Protein AF-A0A958SCN8-F1 (afdb_monomer_lite)

Sequence (165 aa):
IFMSTILVLIVPLRMHEAVFKKKPQSFLDFSKQYFWPLFLEQLRVLGSILLRTLLFIIPGIHRMFRLSMVPYVVYFSSAYKADKVDALEYSNNVVKGYTFFVFVVSIMEYLTIYGLENLLEKQGQLSHIEITLFTQSTGVLVSTYSYCLLLMLYLLRIKGVDRTE

pLDDT: mean 87.63, std 11.96, range [30.69, 96.88]

Radius of gyration: 17.64 Å; chains: 1; bounding box: 37×37×53 Å

Secondary structure (DSSP, 8-state):
-HHHHHHHHHHHHHHHHHHHTPPPPPHHHHHHHHHHHHHHHHHHHHHHHHHHHHH-HHHHHHHHHHHTTHHHHHHH-HHHHTT-S-HHHHHHHHTTTTHHHHHHHHHHHHHHHHHHHHHHHHH--S-HHHHHHHHHHHHHHHHHHHHHHHHHHHHHHHHHHTT--

Structure (mmCIF, N/CA/C/O backbone):
data_AF-A0A958SCN8-F1
#
_entry.id   AF-A0A958SCN8-F1
#
loop_
_atom_site.group_PDB
_atom_site.id
_atom_site.type_symbol
_atom_site.label_atom_id
_atom_site.label_alt_id
_atom_site.label_comp_id
_atom_site.label_asym_id
_atom_site.label_entity_id
_atom_site.label_seq_id
_atom_site.pdbx_PDB_ins_code
_atom_site.Cartn_x
_atom_site.Cartn_y
_atom_site.Cartn_z
_atom_site.occupancy
_atom_site.B_iso_or_equiv
_atom_site.auth_seq_id
_atom_site.auth_comp_id
_atom_site.auth_asym_id
_atom_site.auth_atom_id
_atom_site.pdbx_PDB_model_num
ATOM 1 N N . ILE A 1 1 ? 8.703 7.564 -6.434 1.00 38.59 1 ILE A N 1
ATOM 2 C CA . ILE A 1 1 ? 8.766 7.444 -4.951 1.00 38.59 1 ILE A CA 1
ATOM 3 C C . ILE A 1 1 ? 7.960 8.544 -4.245 1.00 38.59 1 ILE A C 1
ATOM 5 O O . ILE A 1 1 ? 7.063 8.211 -3.492 1.00 38.59 1 ILE A O 1
ATOM 9 N N . PHE A 1 2 ? 8.189 9.842 -4.491 1.00 30.69 2 PHE A N 1
ATOM 10 C CA . PHE A 1 2 ? 7.410 10.902 -3.813 1.00 30.69 2 PHE A CA 1
ATOM 11 C C . PHE A 1 2 ? 5.903 10.881 -4.166 1.00 30.69 2 PHE A C 1
ATOM 13 O O . PHE A 1 2 ? 5.053 10.942 -3.282 1.00 30.69 2 PHE A O 1
ATOM 20 N N . MET A 1 3 ? 5.568 10.676 -5.448 1.00 48.00 3 MET A N 1
ATOM 21 C CA . MET A 1 3 ? 4.178 10.549 -5.925 1.00 48.00 3 MET A CA 1
ATOM 22 C C . MET A 1 3 ? 3.442 9.329 -5.346 1.00 48.00 3 MET A C 1
ATOM 24 O O . MET A 1 3 ? 2.270 9.432 -4.994 1.00 48.00 3 MET A O 1
ATOM 28 N N . SER A 1 4 ? 4.127 8.190 -5.180 1.00 55.12 4 SER A N 1
ATOM 29 C CA . SER A 1 4 ? 3.522 6.980 -4.606 1.00 55.12 4 SER A CA 1
ATOM 30 C C . SER A 1 4 ? 3.171 7.166 -3.129 1.0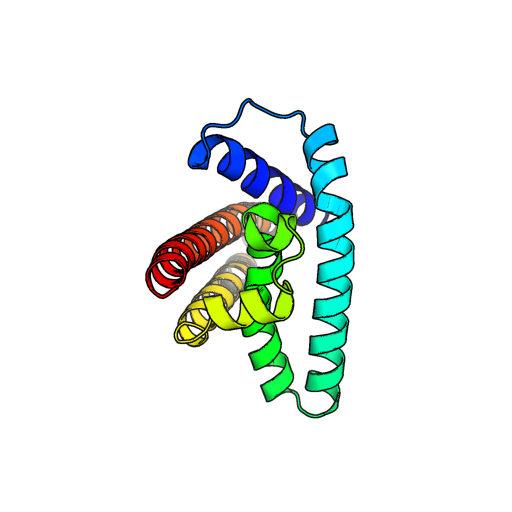0 55.12 4 SER A C 1
ATOM 32 O O . SER A 1 4 ? 2.104 6.745 -2.700 1.00 55.12 4 SER A O 1
ATOM 34 N N . THR A 1 5 ? 4.007 7.867 -2.355 1.00 53.81 5 THR A N 1
ATOM 35 C CA . THR A 1 5 ? 3.742 8.138 -0.931 1.00 53.81 5 THR A CA 1
ATOM 36 C C . THR A 1 5 ? 2.583 9.118 -0.731 1.00 53.81 5 THR A C 1
ATOM 38 O O . THR A 1 5 ? 1.801 8.970 0.205 1.00 53.81 5 THR A O 1
ATOM 41 N N . ILE A 1 6 ? 2.425 10.098 -1.627 1.00 57.53 6 ILE A N 1
ATOM 42 C CA . ILE A 1 6 ? 1.296 11.039 -1.594 1.00 57.53 6 ILE A CA 1
ATOM 43 C C . ILE A 1 6 ? -0.021 10.321 -1.908 1.00 57.53 6 ILE A C 1
ATOM 45 O O . ILE A 1 6 ? -1.012 10.528 -1.209 1.00 57.53 6 ILE A O 1
ATOM 49 N N . LEU A 1 7 ? -0.036 9.433 -2.904 1.00 64.69 7 LEU 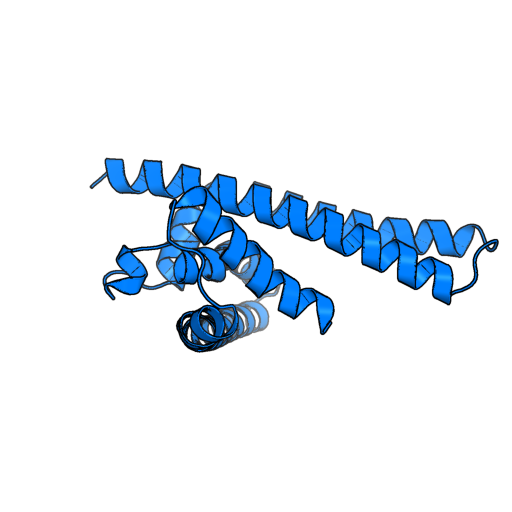A N 1
ATOM 50 C CA . LEU A 1 7 ? -1.218 8.631 -3.237 1.00 64.69 7 LEU A CA 1
ATOM 51 C C . LEU A 1 7 ? -1.631 7.703 -2.090 1.00 64.69 7 LEU A C 1
ATOM 53 O O . LEU A 1 7 ? -2.822 7.584 -1.807 1.00 64.69 7 LEU A O 1
ATOM 57 N N . VAL A 1 8 ? -0.657 7.145 -1.365 1.00 64.38 8 VAL A N 1
ATOM 58 C CA . VAL A 1 8 ? -0.885 6.345 -0.150 1.00 64.38 8 VAL A CA 1
ATOM 59 C C . VAL A 1 8 ? -1.605 7.130 0.952 1.00 64.38 8 VAL A C 1
ATOM 61 O O . VAL A 1 8 ? -2.244 6.507 1.788 1.00 64.38 8 VAL A O 1
ATOM 64 N N . LEU A 1 9 ? -1.564 8.467 0.956 1.00 67.75 9 LEU A N 1
ATOM 65 C CA . LEU A 1 9 ? -2.300 9.301 1.916 1.00 67.75 9 LEU A CA 1
ATOM 66 C C . LEU A 1 9 ? -3.602 9.870 1.331 1.00 67.75 9 LEU A C 1
ATOM 68 O O . LEU A 1 9 ? -4.627 9.897 2.013 1.00 67.75 9 LEU A O 1
ATOM 72 N N . ILE A 1 10 ? -3.580 10.322 0.073 1.00 75.31 10 ILE A N 1
ATOM 73 C CA . ILE A 1 10 ? -4.729 10.971 -0.579 1.00 75.31 10 ILE A CA 1
ATOM 74 C C . ILE A 1 10 ? -5.854 9.974 -0.851 1.00 75.31 10 ILE A C 1
ATOM 76 O O . ILE A 1 10 ? -7.019 10.299 -0.616 1.00 75.31 10 ILE A O 1
ATOM 80 N N . VAL A 1 11 ? -5.533 8.772 -1.336 1.00 76.62 11 VAL A N 1
ATOM 81 C CA . VAL A 1 11 ? -6.544 7.755 -1.651 1.00 76.62 11 VAL A CA 1
ATOM 82 C C . VAL A 1 11 ? -7.318 7.357 -0.386 1.00 76.62 11 VAL A C 1
ATOM 84 O O . VAL A 1 11 ? -8.539 7.526 -0.386 1.00 76.62 11 VAL A O 1
ATOM 87 N N . PRO A 1 12 ? -6.677 6.946 0.729 1.00 73.00 12 PRO A N 1
ATOM 88 C CA . PRO A 1 12 ? -7.404 6.684 1.969 1.00 73.00 12 PRO A CA 1
ATOM 89 C C . PRO A 1 12 ? -8.163 7.892 2.510 1.00 73.00 12 PRO A C 1
ATOM 91 O O . PRO A 1 12 ? -9.259 7.694 3.022 1.00 73.00 12 PRO A O 1
ATOM 94 N N . LEU A 1 13 ? -7.648 9.123 2.385 1.00 78.06 13 LEU A N 1
ATOM 95 C CA . LEU A 1 13 ? -8.385 10.328 2.785 1.00 78.06 13 LEU A CA 1
ATOM 96 C C . LEU A 1 13 ? -9.712 10.443 2.020 1.00 78.06 13 LEU A C 1
ATOM 98 O O . LEU A 1 13 ? -10.778 10.514 2.633 1.00 78.06 13 LEU A O 1
ATOM 102 N N . ARG A 1 14 ? -9.666 10.395 0.683 1.00 80.44 14 ARG A N 1
ATOM 103 C CA . ARG A 1 14 ? -10.867 10.497 -0.163 1.00 80.44 14 ARG A CA 1
ATOM 104 C C . ARG A 1 14 ? -11.819 9.329 0.042 1.00 80.44 14 ARG A C 1
ATOM 106 O O . ARG A 1 14 ? -13.032 9.521 0.079 1.00 80.44 14 ARG A O 1
ATOM 113 N N . MET A 1 15 ? -11.288 8.126 0.230 1.00 75.69 15 MET A N 1
ATOM 114 C CA . MET A 1 15 ? -12.103 6.955 0.534 1.00 75.69 15 MET A CA 1
ATOM 115 C C . MET A 1 15 ? -12.715 7.034 1.933 1.00 75.69 15 MET A C 1
ATOM 117 O O . MET A 1 15 ? -13.864 6.651 2.103 1.00 75.69 15 MET A O 1
ATOM 121 N N . HIS A 1 16 ? -12.012 7.569 2.930 1.00 72.69 16 HIS A N 1
ATOM 122 C CA . HIS A 1 16 ? -12.559 7.774 4.269 1.00 72.69 16 HIS A CA 1
ATOM 123 C C . HIS A 1 16 ? -13.730 8.769 4.243 1.00 72.69 16 HIS A C 1
ATOM 125 O O . HIS A 1 16 ? -14.763 8.515 4.864 1.00 72.69 16 HIS A O 1
ATOM 131 N N . GLU A 1 17 ? -13.611 9.856 3.477 1.00 79.00 17 GLU A N 1
ATOM 132 C CA . GLU A 1 17 ? -14.702 10.810 3.233 1.00 79.00 17 GLU A CA 1
ATOM 133 C C . GLU A 1 17 ? -15.896 10.133 2.538 1.00 79.00 17 GLU A C 1
ATOM 135 O O . GLU A 1 17 ? -17.024 10.217 3.029 1.00 79.00 17 GLU A O 1
ATOM 140 N N . ALA A 1 18 ? -15.648 9.403 1.444 1.00 77.25 18 ALA A N 1
ATOM 141 C CA . ALA A 1 18 ? -16.690 8.775 0.631 1.00 77.25 18 ALA A CA 1
ATOM 142 C C . ALA A 1 18 ? -17.397 7.601 1.332 1.00 77.25 18 ALA A C 1
ATOM 144 O O . ALA A 1 18 ? -18.624 7.511 1.314 1.00 77.25 18 ALA A O 1
ATOM 145 N N . VAL A 1 19 ? -16.639 6.702 1.967 1.00 76.31 19 VAL A N 1
ATOM 146 C CA . VAL A 1 19 ? -17.156 5.473 2.592 1.00 76.31 19 VAL A CA 1
ATOM 147 C C . VAL A 1 19 ? -17.855 5.774 3.916 1.00 76.31 19 VAL A C 1
ATOM 149 O O . VAL A 1 19 ? -18.910 5.204 4.189 1.00 76.31 19 VAL A O 1
ATOM 152 N N . PHE A 1 20 ? -17.309 6.679 4.736 1.00 75.12 20 PHE A N 1
ATOM 153 C CA . PHE A 1 20 ? -17.843 6.957 6.076 1.00 75.12 20 PHE A CA 1
ATOM 154 C C . PHE A 1 20 ? -18.715 8.217 6.145 1.00 75.12 20 PHE A C 1
ATOM 156 O O . PHE A 1 20 ? -19.129 8.595 7.240 1.00 75.12 20 PHE A O 1
ATOM 163 N N . LYS A 1 21 ? -19.006 8.864 5.004 1.00 75.62 21 LYS A N 1
ATOM 164 C CA . LYS A 1 21 ? -19.815 10.097 4.903 1.00 75.62 21 LYS A CA 1
ATOM 165 C C . LYS A 1 21 ? -19.370 11.193 5.883 1.00 75.62 21 LYS A C 1
ATOM 167 O O . LYS A 1 21 ? -20.191 11.927 6.436 1.00 75.62 21 LYS A O 1
ATOM 172 N N . LYS A 1 22 ? -18.065 11.281 6.149 1.00 75.69 22 LYS A N 1
ATOM 173 C CA . LYS A 1 22 ? -17.501 12.287 7.056 1.00 75.69 22 LYS A CA 1
ATOM 174 C C . LYS A 1 22 ? -17.305 13.607 6.320 1.00 75.69 22 LYS A C 1
ATOM 176 O O . LYS A 1 22 ? -17.141 13.629 5.104 1.00 75.69 22 LYS A O 1
ATOM 181 N N . LYS A 1 23 ? -17.329 14.714 7.071 1.00 78.56 23 LYS A N 1
ATOM 182 C CA . LYS A 1 23 ? -17.046 16.044 6.515 1.00 78.56 23 LYS A CA 1
ATOM 183 C C . LYS A 1 23 ? -15.659 16.045 5.861 1.00 78.56 23 LYS A C 1
ATOM 185 O O . LYS A 1 23 ? -14.760 15.414 6.425 1.00 78.56 23 LYS A O 1
ATOM 190 N N . PRO A 1 24 ? -15.488 16.748 4.727 1.00 72.19 24 PRO A N 1
ATOM 191 C CA . PRO A 1 24 ? -14.193 16.847 4.078 1.00 72.19 24 PRO A CA 1
ATOM 192 C C . PRO A 1 24 ? -13.178 17.419 5.067 1.00 72.19 24 PRO A C 1
ATOM 194 O O . PRO A 1 24 ? -13.428 18.454 5.690 1.00 72.19 24 PRO A O 1
ATOM 197 N N . GLN A 1 25 ? -12.071 16.711 5.257 1.00 79.38 25 GLN A N 1
ATOM 198 C CA . GLN A 1 25 ? -10.994 17.129 6.149 1.00 79.38 25 GLN A CA 1
ATOM 199 C C . GLN A 1 25 ? -9.874 17.753 5.321 1.00 79.38 25 GLN A C 1
ATOM 201 O O . GLN A 1 25 ? -9.604 17.339 4.192 1.00 79.38 25 GLN A O 1
ATOM 206 N N . SER A 1 26 ? -9.194 18.755 5.880 1.00 85.69 26 SER A N 1
ATOM 207 C CA . SER A 1 26 ? -7.976 19.264 5.255 1.00 85.69 26 SER A CA 1
ATOM 208 C C . SER A 1 26 ? -6.930 18.152 5.198 1.00 85.69 26 SER A C 1
ATOM 210 O O . SER A 1 26 ? -6.759 17.393 6.155 1.00 85.69 26 SER A O 1
ATOM 212 N N . PHE A 1 27 ? -6.186 18.080 4.093 1.00 80.00 27 PHE A N 1
ATOM 213 C CA . PHE A 1 27 ? -5.084 17.130 3.942 1.00 80.00 27 PHE A CA 1
ATOM 214 C C . PHE A 1 27 ? -4.066 17.243 5.086 1.00 80.00 27 PHE A C 1
ATOM 216 O O . PHE A 1 27 ? -3.555 16.231 5.562 1.00 80.00 27 PHE A O 1
ATOM 223 N N . LEU A 1 28 ? -3.801 18.465 5.564 1.00 82.12 28 LEU A N 1
ATOM 224 C CA . LEU A 1 28 ? -2.883 18.699 6.680 1.00 82.12 28 LEU A CA 1
ATOM 225 C C . LEU A 1 28 ? -3.403 18.104 7.991 1.00 82.12 28 LEU A C 1
ATOM 227 O O . LEU A 1 28 ? -2.621 17.515 8.735 1.00 82.12 28 LEU A O 1
ATOM 231 N N . ASP A 1 29 ? -4.704 18.217 8.256 1.00 85.38 29 ASP A N 1
ATOM 232 C CA . ASP A 1 29 ? -5.315 17.675 9.472 1.00 85.38 29 ASP A CA 1
ATOM 233 C C . ASP A 1 29 ? -5.324 16.146 9.437 1.00 85.38 29 ASP A C 1
ATOM 235 O O . ASP A 1 29 ? -4.946 15.497 10.412 1.00 85.38 29 ASP A O 1
ATOM 239 N N . PHE A 1 30 ? -5.660 15.565 8.282 1.00 82.81 30 PHE A N 1
ATOM 240 C CA . PHE A 1 30 ? -5.594 14.122 8.075 1.00 82.81 30 PHE A CA 1
ATOM 241 C C . PHE A 1 30 ? -4.166 13.592 8.221 1.00 82.81 30 PHE A C 1
ATOM 243 O O . PHE A 1 30 ? -3.932 12.609 8.921 1.00 82.81 30 PHE A O 1
ATOM 250 N N . SER A 1 31 ? -3.193 14.263 7.603 1.00 81.81 31 SER A N 1
ATOM 251 C CA . SER A 1 31 ? -1.786 13.889 7.722 1.00 81.81 31 SER A CA 1
ATOM 252 C C . SER A 1 31 ? -1.336 13.934 9.182 1.00 81.81 31 SER A C 1
ATOM 254 O O . SER A 1 31 ? -0.851 12.933 9.695 1.00 81.81 31 SER A O 1
ATOM 256 N N . LYS A 1 32 ? -1.598 15.023 9.916 1.00 84.06 32 LYS A N 1
ATOM 257 C CA . LYS A 1 32 ? -1.262 15.108 11.349 1.00 84.06 32 LYS A CA 1
ATOM 258 C C . LYS A 1 32 ? -1.919 14.006 12.180 1.00 84.06 32 LYS A C 1
ATOM 260 O O . LYS A 1 32 ? -1.283 13.477 13.086 1.00 84.06 32 LYS A O 1
ATOM 265 N N . GLN A 1 33 ? -3.165 13.653 11.869 1.00 86.44 33 GLN A N 1
ATOM 266 C CA . GLN A 1 33 ? -3.912 12.645 12.613 1.00 86.44 33 GLN A CA 1
ATOM 267 C C . GLN A 1 33 ? -3.406 11.216 12.364 1.00 86.44 33 GLN A C 1
ATOM 269 O O . GLN A 1 33 ? -3.346 10.426 13.302 1.00 86.44 33 GLN A O 1
ATOM 274 N N . TYR A 1 34 ? -3.068 10.866 11.120 1.00 85.75 34 TYR A N 1
ATOM 275 C CA . TYR A 1 34 ? -2.828 9.470 10.733 1.00 85.75 34 TYR A CA 1
ATOM 276 C C . TYR A 1 34 ? -1.387 9.149 10.347 1.00 85.75 34 TYR A C 1
ATOM 278 O O . TYR A 1 34 ? -0.999 7.985 10.411 1.00 85.75 34 TYR A O 1
ATOM 286 N N . PHE A 1 35 ? -0.582 10.141 9.964 1.00 87.44 35 PHE A N 1
ATOM 287 C CA . PHE A 1 35 ? 0.790 9.910 9.518 1.00 87.44 35 PHE A CA 1
ATOM 288 C C . PHE A 1 35 ? 1.650 9.313 10.629 1.00 87.44 35 PHE A C 1
ATOM 290 O O . PHE A 1 35 ? 2.329 8.320 10.394 1.00 87.44 35 PHE A O 1
ATOM 297 N N . TRP A 1 36 ? 1.607 9.887 11.836 1.00 89.00 36 TRP A N 1
ATOM 298 C CA . TRP A 1 36 ? 2.460 9.433 12.934 1.00 89.00 36 TRP A CA 1
ATOM 299 C C . TRP A 1 36 ? 2.110 8.018 13.425 1.00 89.00 36 TRP A C 1
ATOM 301 O O . TRP A 1 36 ? 3.017 7.184 13.465 1.00 89.00 36 TRP A O 1
ATOM 311 N N . PRO A 1 37 ? 0.829 7.681 13.698 1.00 90.62 37 PRO A N 1
ATOM 312 C CA . PRO A 1 37 ? 0.449 6.303 14.014 1.00 90.62 37 PRO A CA 1
ATOM 313 C C . PRO A 1 37 ? 0.829 5.322 12.903 1.00 90.62 37 PRO A C 1
ATOM 315 O O . PRO A 1 37 ? 1.423 4.281 13.172 1.00 90.62 37 PRO A O 1
ATOM 318 N N . LEU A 1 38 ? 0.565 5.675 11.639 1.00 90.44 38 LEU A N 1
ATOM 319 C CA . LEU A 1 38 ? 0.920 4.816 10.515 1.00 90.44 38 LEU A CA 1
ATOM 320 C C . LEU A 1 38 ? 2.432 4.604 10.421 1.00 90.44 38 LEU A C 1
ATOM 322 O O . LEU A 1 38 ? 2.875 3.483 10.201 1.00 90.44 38 LEU A O 1
ATOM 326 N N . PHE A 1 39 ? 3.226 5.658 10.583 1.00 90.56 39 PHE A N 1
ATOM 327 C CA . PHE A 1 39 ? 4.680 5.578 10.524 1.00 90.56 39 PHE A CA 1
ATOM 328 C C . PHE A 1 39 ? 5.235 4.622 11.586 1.00 90.56 39 PHE A C 1
ATOM 330 O O . PHE A 1 39 ? 6.031 3.740 11.258 1.00 90.56 39 PHE A O 1
ATOM 337 N N . LEU A 1 40 ? 4.769 4.741 12.833 1.00 94.12 40 LEU A N 1
ATOM 338 C CA . LEU A 1 40 ? 5.167 3.843 13.919 1.00 94.12 40 LEU A CA 1
ATOM 339 C C . LEU A 1 40 ? 4.777 2.391 13.630 1.00 94.12 40 LEU A C 1
ATOM 341 O O . LEU A 1 40 ? 5.598 1.488 13.797 1.00 94.12 40 LEU A O 1
ATOM 345 N N . GLU A 1 41 ? 3.563 2.155 13.139 1.00 94.12 41 GLU A N 1
ATOM 346 C CA . GLU A 1 41 ? 3.129 0.803 12.784 1.00 94.12 41 GLU A CA 1
ATOM 347 C C . GLU A 1 41 ? 3.922 0.229 11.607 1.00 94.12 41 GLU A C 1
ATOM 349 O O . GLU A 1 41 ? 4.303 -0.940 11.633 1.00 94.12 41 GLU A O 1
ATOM 354 N N . GLN A 1 42 ? 4.275 1.040 10.611 1.00 91.94 42 GLN A N 1
ATOM 355 C CA . GLN A 1 42 ? 5.109 0.586 9.497 1.00 91.94 42 GLN A CA 1
ATOM 356 C C . GLN A 1 42 ? 6.530 0.224 9.947 1.00 91.94 42 GLN A C 1
ATOM 358 O O . GLN A 1 42 ? 7.099 -0.743 9.436 1.00 91.94 42 GLN A O 1
ATOM 363 N N . LEU A 1 43 ? 7.085 0.914 10.950 1.00 94.25 43 LEU A N 1
ATOM 364 C CA . LEU A 1 43 ? 8.343 0.504 11.582 1.00 94.25 43 LEU A CA 1
ATOM 365 C C . LEU A 1 43 ? 8.207 -0.847 12.301 1.00 94.25 43 LEU A C 1
ATOM 367 O O . LEU A 1 43 ? 9.078 -1.708 12.154 1.00 94.25 43 LEU A O 1
ATOM 371 N N . ARG A 1 44 ? 7.104 -1.080 13.027 1.00 96.69 44 ARG A N 1
ATOM 372 C CA . ARG A 1 44 ? 6.821 -2.374 13.684 1.00 96.69 44 ARG A CA 1
ATOM 373 C C . ARG A 1 44 ? 6.660 -3.503 12.665 1.00 96.69 44 ARG A C 1
ATOM 375 O O . ARG A 1 44 ? 7.190 -4.599 12.865 1.00 96.69 44 ARG A O 1
ATOM 382 N N . VAL A 1 45 ? 5.971 -3.236 11.555 1.00 95.19 45 VAL A N 1
ATOM 383 C CA . VAL A 1 45 ? 5.821 -4.165 10.426 1.00 95.19 45 VAL A CA 1
ATOM 384 C C . VAL A 1 45 ? 7.183 -4.509 9.834 1.00 95.19 45 VAL A C 1
ATOM 386 O O . VAL A 1 45 ? 7.499 -5.693 9.707 1.00 95.19 45 VAL A O 1
ATOM 389 N N . LEU A 1 46 ? 8.009 -3.503 9.534 1.00 94.31 46 LEU A N 1
ATOM 390 C CA . LEU A 1 46 ? 9.346 -3.702 8.979 1.00 94.31 46 LEU A CA 1
ATOM 391 C C . LEU A 1 46 ? 10.212 -4.552 9.913 1.00 94.31 46 LEU A C 1
ATOM 393 O O . LEU A 1 46 ? 10.790 -5.539 9.465 1.00 94.31 46 LEU A O 1
ATOM 397 N N . GLY A 1 47 ? 10.240 -4.237 11.210 1.00 95.44 47 GLY A N 1
ATOM 398 C CA . GLY A 1 47 ? 10.953 -5.041 12.205 1.00 95.44 47 GLY A CA 1
ATOM 399 C C . GLY A 1 47 ? 10.461 -6.492 12.246 1.00 95.44 47 GLY A C 1
ATOM 400 O O . GLY A 1 47 ? 11.264 -7.423 12.227 1.00 95.44 47 GLY A O 1
ATOM 401 N N . SER A 1 48 ? 9.140 -6.708 12.217 1.00 94.56 48 SER A N 1
ATOM 402 C CA . SER A 1 48 ? 8.547 -8.054 12.206 1.00 94.56 48 SER A CA 1
ATOM 403 C C . SER A 1 48 ? 8.902 -8.853 10.947 1.00 94.56 48 SER A C 1
ATOM 405 O O . SER A 1 48 ? 9.130 -10.063 11.041 1.00 94.56 48 SER A O 1
ATOM 407 N N . ILE A 1 49 ? 8.944 -8.201 9.782 1.00 94.50 49 ILE A N 1
ATOM 408 C CA . ILE A 1 49 ? 9.336 -8.826 8.515 1.00 94.50 49 ILE A CA 1
ATOM 409 C C . ILE A 1 49 ? 10.829 -9.141 8.537 1.00 94.50 49 ILE A C 1
ATOM 411 O O . ILE A 1 49 ? 11.184 -10.291 8.310 1.00 94.50 49 ILE A O 1
ATOM 415 N N . LEU A 1 50 ? 11.689 -8.174 8.874 1.00 94.38 50 LEU A N 1
ATOM 416 C CA . LEU A 1 50 ? 13.145 -8.351 8.898 1.00 94.38 50 LEU A CA 1
ATOM 417 C C . LEU A 1 50 ? 13.567 -9.505 9.807 1.00 94.38 50 LEU A C 1
ATOM 419 O O . LEU A 1 50 ? 14.327 -10.366 9.371 1.00 94.38 50 LEU A O 1
ATOM 423 N N . LEU A 1 51 ? 13.022 -9.579 11.025 1.00 95.44 51 LEU A N 1
ATOM 424 C CA . LEU A 1 51 ? 13.320 -10.669 11.958 1.00 95.44 51 LEU A CA 1
ATOM 425 C C . LEU A 1 51 ? 12.955 -12.043 11.379 1.00 95.44 51 LEU A C 1
ATOM 427 O O . LEU A 1 51 ? 13.705 -13.002 11.539 1.00 95.44 51 LEU A O 1
ATOM 431 N N . ARG A 1 52 ? 11.817 -12.155 10.683 1.00 93.62 52 ARG A N 1
ATOM 432 C CA . ARG A 1 52 ? 11.390 -13.426 10.078 1.00 93.62 52 ARG A CA 1
ATOM 433 C C . ARG A 1 52 ? 12.161 -13.760 8.813 1.00 93.62 52 ARG A C 1
ATOM 435 O O . ARG A 1 52 ? 12.502 -14.922 8.638 1.00 93.62 52 ARG A O 1
ATOM 442 N N . THR A 1 53 ? 12.444 -12.769 7.973 1.00 93.38 53 THR A N 1
ATOM 443 C CA . THR A 1 53 ? 13.241 -12.928 6.752 1.00 93.38 53 THR A CA 1
ATOM 444 C C . THR A 1 53 ? 14.663 -13.371 7.079 1.00 93.38 53 THR A C 1
ATOM 446 O O . THR A 1 53 ? 15.195 -14.226 6.379 1.00 93.38 53 THR A O 1
ATOM 449 N N . LEU A 1 54 ? 15.252 -12.835 8.156 1.00 93.38 54 LEU A N 1
ATOM 450 C CA . LEU A 1 54 ? 16.589 -13.211 8.620 1.00 93.38 54 LEU A CA 1
ATOM 451 C C . LEU A 1 54 ? 16.661 -14.682 9.040 1.00 93.38 54 LEU A C 1
ATOM 453 O O . LEU A 1 54 ? 17.661 -15.340 8.779 1.00 93.38 54 LEU A O 1
ATOM 457 N N . LEU A 1 55 ? 15.598 -15.196 9.666 1.00 93.81 55 LEU A N 1
ATOM 458 C CA . LEU A 1 55 ? 15.495 -16.618 9.986 1.00 93.81 55 LEU A CA 1
ATOM 459 C C . LEU A 1 55 ? 15.296 -17.444 8.711 1.00 93.81 55 LEU A C 1
ATOM 461 O O . LEU A 1 55 ? 16.027 -18.400 8.484 1.00 93.81 55 LEU A O 1
ATOM 465 N N . PHE A 1 56 ? 14.321 -17.067 7.876 1.00 94.56 56 PHE A N 1
ATOM 466 C CA . PHE A 1 56 ? 14.044 -17.705 6.591 1.00 94.56 56 PHE A CA 1
ATOM 467 C C . PHE A 1 56 ? 13.293 -16.752 5.643 1.00 94.56 56 PHE A C 1
ATOM 469 O O . PHE A 1 56 ? 12.319 -16.097 6.019 1.00 94.56 56 PHE A O 1
ATOM 476 N N . ILE A 1 57 ? 13.651 -16.766 4.357 1.00 93.69 57 ILE A N 1
ATOM 477 C CA . ILE A 1 57 ? 13.056 -15.883 3.337 1.00 93.69 57 ILE A CA 1
ATOM 478 C C . ILE A 1 57 ? 11.539 -16.113 3.186 1.00 93.69 57 ILE A C 1
ATOM 480 O O . ILE A 1 57 ? 10.756 -15.164 3.207 1.00 93.69 57 ILE A O 1
ATOM 484 N N . ILE A 1 58 ? 11.104 -17.375 3.082 1.00 93.88 58 ILE A N 1
ATOM 485 C CA . ILE A 1 58 ? 9.695 -17.744 2.845 1.00 93.88 58 ILE A CA 1
ATOM 486 C C . ILE A 1 58 ? 8.744 -17.231 3.947 1.00 93.88 58 ILE A C 1
ATOM 488 O O . ILE A 1 58 ? 7.757 -16.572 3.610 1.00 93.88 58 ILE A O 1
ATOM 492 N N . PRO A 1 59 ? 8.978 -17.465 5.255 1.00 92.00 59 PRO A N 1
ATOM 493 C CA . PRO A 1 59 ? 8.104 -16.925 6.295 1.00 92.00 59 PRO A CA 1
ATOM 494 C C . PRO A 1 59 ? 8.178 -15.399 6.415 1.00 92.00 59 PRO A C 1
ATOM 496 O O . PRO A 1 59 ? 7.204 -14.803 6.879 1.00 92.00 59 PRO A O 1
ATOM 499 N N . GLY A 1 60 ? 9.273 -14.767 5.981 1.00 93.62 60 GLY A N 1
ATOM 500 C CA . GLY A 1 60 ? 9.363 -13.316 5.812 1.00 93.62 60 GLY A CA 1
ATOM 501 C C . GLY A 1 60 ? 8.375 -12.799 4.766 1.00 93.62 60 GLY A C 1
ATOM 502 O O . GLY A 1 60 ? 7.535 -11.950 5.069 1.00 93.62 60 GLY A O 1
ATOM 503 N N . ILE A 1 61 ? 8.392 -13.396 3.571 1.00 92.94 61 ILE A N 1
ATOM 504 C CA . ILE A 1 61 ? 7.453 -13.094 2.479 1.00 92.94 61 ILE A CA 1
ATOM 505 C C . ILE A 1 61 ? 6.006 -13.363 2.914 1.00 92.94 61 ILE A C 1
ATOM 507 O O . ILE A 1 61 ? 5.132 -12.512 2.757 1.00 92.94 61 ILE A O 1
ATOM 511 N N . HIS A 1 62 ? 5.738 -14.511 3.539 1.00 94.50 62 HIS A N 1
ATOM 512 C CA . HIS A 1 62 ? 4.408 -14.810 4.067 1.00 94.50 62 HIS A CA 1
ATOM 513 C C . HIS A 1 62 ? 3.962 -13.754 5.093 1.00 94.50 62 HIS A C 1
ATOM 515 O O . HIS A 1 62 ? 2.828 -13.279 5.039 1.00 94.50 62 HIS A O 1
ATOM 521 N N . ARG A 1 63 ? 4.846 -13.329 6.008 1.00 94.44 63 ARG A N 1
ATOM 522 C CA . ARG A 1 63 ? 4.536 -12.276 6.988 1.00 94.44 63 ARG A CA 1
ATOM 523 C C . ARG A 1 63 ? 4.248 -10.935 6.318 1.00 94.44 63 ARG A C 1
ATOM 525 O O . ARG A 1 63 ? 3.323 -10.261 6.759 1.00 94.44 63 ARG A O 1
ATOM 532 N N . MET A 1 64 ? 4.980 -10.575 5.266 1.00 94.38 64 MET A N 1
ATOM 533 C CA . MET A 1 64 ? 4.753 -9.347 4.503 1.00 94.38 64 MET A CA 1
ATOM 534 C C . MET A 1 64 ? 3.308 -9.267 3.994 1.00 94.38 64 MET A C 1
ATOM 536 O O . MET A 1 64 ? 2.625 -8.278 4.250 1.00 94.38 64 MET A O 1
ATOM 540 N N . PHE A 1 65 ? 2.791 -10.336 3.382 1.00 93.94 65 PHE A N 1
ATOM 541 C CA . PHE A 1 65 ? 1.401 -10.358 2.908 1.00 93.94 65 PHE A CA 1
ATOM 542 C C . PHE A 1 65 ? 0.374 -10.369 4.037 1.00 93.94 65 PHE A C 1
ATOM 544 O O . PHE A 1 65 ? -0.702 -9.800 3.892 1.00 93.94 65 PHE A O 1
ATOM 551 N N . ARG A 1 66 ? 0.694 -10.982 5.180 1.00 94.19 66 ARG A N 1
ATOM 552 C CA . ARG A 1 66 ? -0.182 -10.969 6.363 1.00 94.19 66 ARG A CA 1
ATOM 553 C C . ARG A 1 66 ? -0.284 -9.595 7.015 1.00 94.19 66 ARG A C 1
ATOM 555 O O . ARG A 1 66 ? -1.273 -9.343 7.690 1.00 94.19 66 ARG A O 1
ATOM 562 N N . LEU A 1 67 ? 0.727 -8.746 6.841 1.00 95.38 67 LEU A N 1
ATOM 563 C CA . LEU A 1 67 ? 0.787 -7.402 7.413 1.00 95.38 67 LEU A CA 1
ATOM 564 C C . LEU A 1 67 ? 0.443 -6.298 6.405 1.00 95.38 67 LEU A C 1
ATOM 566 O O . LEU A 1 67 ? 0.367 -5.135 6.793 1.00 95.38 67 LEU A O 1
ATOM 570 N N . SER A 1 68 ? 0.151 -6.637 5.146 1.00 92.38 68 SER A N 1
ATOM 571 C CA . SER A 1 68 ? -0.223 -5.660 4.113 1.00 92.38 68 SER A CA 1
ATOM 572 C C . SER A 1 68 ? -1.473 -4.848 4.466 1.00 92.38 68 SER A C 1
ATOM 574 O O . SER A 1 68 ? -1.647 -3.744 3.952 1.00 92.38 68 SER A O 1
ATOM 576 N N . MET A 1 69 ? -2.322 -5.358 5.370 1.00 94.44 69 MET A N 1
ATOM 577 C CA . MET A 1 69 ? -3.543 -4.672 5.788 1.00 94.44 69 MET A CA 1
ATOM 578 C C . MET A 1 69 ? -3.345 -3.652 6.917 1.00 94.44 69 MET A C 1
ATOM 580 O O . MET A 1 69 ? -4.289 -2.932 7.237 1.00 94.44 69 MET A O 1
ATOM 584 N N . VAL A 1 70 ? -2.146 -3.540 7.505 1.00 94.88 70 VAL A N 1
ATOM 585 C CA . VAL A 1 70 ? -1.885 -2.634 8.642 1.00 94.88 70 VAL A CA 1
ATOM 586 C C . VAL A 1 70 ? -2.294 -1.183 8.354 1.00 94.88 70 VAL A C 1
ATOM 588 O O . VAL A 1 70 ? -2.995 -0.614 9.191 1.00 94.88 70 VAL A O 1
ATOM 591 N N . PRO A 1 71 ? -1.988 -0.585 7.182 1.00 91.94 71 PRO A N 1
ATOM 592 C CA . PRO A 1 71 ? -2.436 0.774 6.886 1.00 91.94 71 PRO A CA 1
ATOM 593 C C . PRO A 1 71 ? -3.956 0.934 6.975 1.00 91.94 71 PRO A C 1
ATOM 595 O O . PRO A 1 71 ? -4.447 1.901 7.548 1.00 91.94 71 PRO A O 1
ATOM 598 N N . TYR A 1 72 ? -4.717 -0.043 6.478 1.00 91.69 72 TYR A N 1
ATOM 599 C CA . TYR A 1 72 ? -6.177 -0.009 6.541 1.00 91.69 72 TYR A CA 1
ATOM 600 C C . TYR A 1 72 ? -6.686 -0.130 7.977 1.00 91.69 72 TYR A C 1
ATOM 602 O O . TYR A 1 72 ? -7.629 0.572 8.338 1.00 91.69 72 TYR A O 1
ATOM 610 N N . VAL A 1 73 ? -6.038 -0.951 8.813 1.00 93.00 73 VAL A N 1
ATOM 611 C CA . VAL A 1 73 ? -6.348 -1.024 10.249 1.00 93.00 73 VAL A CA 1
ATOM 612 C C . VAL A 1 73 ? -6.188 0.352 10.891 1.00 93.00 73 VAL A C 1
ATOM 614 O O . VAL A 1 73 ? -7.126 0.845 11.515 1.00 93.00 73 VAL A O 1
ATOM 617 N N . VAL A 1 74 ? -5.052 1.011 10.661 1.00 91.56 74 VAL A N 1
ATOM 618 C CA . VAL A 1 74 ? -4.756 2.340 11.219 1.00 91.56 74 VAL A CA 1
ATOM 619 C C . VAL A 1 74 ? -5.771 3.389 10.749 1.00 91.56 74 VAL A C 1
ATOM 621 O O . VAL A 1 74 ? -6.298 4.166 11.551 1.00 91.56 74 VAL A O 1
ATOM 624 N N . TYR A 1 75 ? -6.100 3.403 9.455 1.00 87.88 75 TYR A N 1
ATOM 625 C CA . TYR A 1 75 ? -7.027 4.389 8.899 1.00 87.88 75 TYR A CA 1
ATOM 626 C C . TYR A 1 75 ? -8.482 4.154 9.302 1.00 87.88 75 TYR A C 1
ATOM 628 O O . TYR A 1 75 ? -9.207 5.117 9.578 1.00 87.88 75 TYR A O 1
ATOM 636 N N . PHE A 1 76 ? -8.930 2.900 9.341 1.00 88.00 76 PHE A N 1
ATOM 637 C CA . PHE A 1 76 ? -10.357 2.581 9.305 1.00 88.00 76 PHE A CA 1
ATOM 638 C C . PHE A 1 76 ? -10.874 1.811 10.523 1.00 88.00 76 PHE A C 1
ATOM 640 O O . PHE A 1 76 ? -12.077 1.862 10.766 1.00 88.00 76 PHE A O 1
ATOM 647 N N . SER A 1 77 ? -10.031 1.128 11.304 1.00 90.50 77 SER A N 1
ATOM 648 C CA . SER A 1 77 ? -10.499 0.367 12.471 1.00 90.50 77 SER A CA 1
ATOM 649 C C . SER A 1 77 ? -10.822 1.293 13.646 1.00 90.50 77 SER A C 1
ATOM 651 O O . SER A 1 77 ? -9.962 2.017 14.148 1.00 90.50 77 SER A O 1
ATOM 653 N N . SER A 1 78 ? -12.073 1.270 14.106 1.00 89.75 78 SER A N 1
ATOM 654 C CA . SER A 1 78 ? -12.490 1.948 15.340 1.00 89.75 78 SER A CA 1
ATOM 655 C C . SER A 1 78 ? -11.912 1.270 16.581 1.00 89.75 78 SER A C 1
ATOM 657 O O . SER A 1 78 ? -11.545 1.963 17.525 1.00 89.75 78 SER A O 1
ATOM 659 N N . ALA A 1 79 ? -11.787 -0.060 16.567 1.00 90.69 79 ALA A N 1
ATOM 660 C CA . ALA A 1 79 ? -11.202 -0.829 17.661 1.00 90.69 79 ALA A CA 1
ATOM 661 C C . ALA A 1 79 ? -9.724 -0.476 17.871 1.00 90.69 79 ALA A C 1
ATOM 663 O O . ALA A 1 79 ? -9.303 -0.290 19.010 1.00 90.69 79 ALA A O 1
ATOM 664 N N . TYR A 1 80 ? -8.962 -0.309 16.783 1.00 92.81 80 TYR A N 1
ATOM 665 C CA . TYR A 1 80 ? -7.573 0.152 16.859 1.00 92.81 80 TYR A CA 1
ATOM 666 C C . TYR A 1 80 ? -7.491 1.568 17.436 1.00 92.81 80 TYR A C 1
ATOM 668 O O . TYR A 1 80 ? -6.728 1.814 18.358 1.00 92.81 80 TYR A O 1
ATOM 676 N N . LYS A 1 81 ? -8.342 2.491 16.964 1.00 90.25 81 LYS A N 1
ATOM 677 C CA . LYS A 1 81 ? -8.391 3.877 17.473 1.00 90.25 81 LYS A CA 1
ATOM 678 C C . LYS A 1 81 ? -8.830 3.988 18.935 1.00 90.25 81 LYS A C 1
ATOM 680 O O . LYS A 1 81 ? -8.647 5.040 19.534 1.00 90.25 81 LYS A O 1
ATOM 685 N N . ALA A 1 82 ? -9.458 2.946 19.470 1.00 92.94 82 ALA A N 1
ATOM 686 C CA . ALA A 1 82 ? -9.850 2.842 20.869 1.00 92.94 82 ALA A CA 1
ATOM 687 C C . ALA A 1 82 ? -8.827 2.053 21.709 1.00 92.94 82 ALA A C 1
ATOM 689 O O . ALA A 1 82 ? -9.163 1.656 22.822 1.00 92.94 82 ALA A O 1
ATOM 690 N N . ASP A 1 83 ? -7.638 1.772 21.159 1.00 93.56 83 ASP A N 1
ATOM 691 C CA . ASP A 1 83 ? -6.563 0.985 21.776 1.00 93.56 83 ASP A CA 1
ATOM 692 C C . ASP A 1 83 ? -7.008 -0.412 22.255 1.00 93.56 83 ASP A C 1
ATOM 694 O O . ASP A 1 83 ? -6.449 -0.984 23.188 1.00 93.56 83 ASP A O 1
ATOM 698 N N . LYS A 1 84 ? -8.033 -0.990 21.611 1.00 94.44 84 LYS A N 1
ATOM 699 C CA . LYS A 1 84 ? -8.584 -2.307 21.980 1.00 94.44 84 LYS A CA 1
ATOM 700 C C . LYS A 1 84 ? -7.887 -3.474 21.292 1.00 94.44 84 LYS A C 1
ATOM 702 O O . LYS A 1 84 ? -7.988 -4.600 21.765 1.00 94.44 84 LYS A O 1
ATOM 707 N N . VAL A 1 85 ? -7.248 -3.226 20.150 1.00 94.62 85 VAL A N 1
ATOM 708 C CA . VAL A 1 85 ? -6.626 -4.268 19.323 1.00 94.62 85 VAL A CA 1
ATOM 709 C C . VAL A 1 85 ? -5.279 -3.806 18.788 1.00 94.62 85 VAL A C 1
ATOM 711 O O . VAL A 1 85 ? -5.121 -2.652 18.392 1.00 94.62 85 VAL A O 1
ATOM 714 N N . ASP A 1 86 ? -4.320 -4.728 18.723 1.00 96.62 86 ASP A N 1
ATOM 715 C CA . ASP A 1 86 ? -3.030 -4.492 18.077 1.00 96.62 86 ASP A CA 1
ATOM 716 C C . ASP A 1 86 ? -3.162 -4.516 16.545 1.00 96.62 86 ASP A C 1
ATOM 718 O O . ASP A 1 86 ? -3.811 -5.397 15.971 1.00 96.62 86 ASP A O 1
ATOM 722 N N . ALA A 1 87 ? -2.519 -3.567 15.856 1.00 95.44 87 ALA A N 1
ATOM 723 C CA . ALA A 1 87 ? -2.643 -3.437 14.406 1.00 95.44 87 ALA A CA 1
ATOM 724 C C . ALA A 1 87 ? -2.081 -4.640 13.633 1.00 95.44 87 ALA A C 1
ATOM 726 O O . ALA A 1 87 ? -2.660 -5.043 12.618 1.00 95.44 87 ALA A O 1
ATOM 727 N N . LEU A 1 88 ? -0.969 -5.230 14.089 1.00 96.19 88 LEU A N 1
ATOM 728 C CA . LEU A 1 88 ? -0.324 -6.355 13.408 1.00 96.19 88 LEU A CA 1
ATOM 729 C C . LEU A 1 88 ? -1.154 -7.627 13.582 1.00 96.19 88 LEU A C 1
ATOM 731 O O . LEU A 1 88 ? -1.309 -8.396 12.627 1.00 96.19 88 LEU A O 1
ATOM 735 N N . GLU A 1 89 ? -1.687 -7.858 14.780 1.00 95.31 89 GLU A N 1
ATOM 736 C CA . GLU A 1 89 ? -2.583 -8.983 15.047 1.00 95.31 89 GLU A CA 1
ATOM 737 C C . GLU A 1 89 ? -3.894 -8.854 14.267 1.00 95.31 89 GLU A C 1
ATOM 739 O O . GLU A 1 89 ? -4.304 -9.793 13.575 1.00 95.31 89 GLU A O 1
ATOM 744 N N . TYR A 1 90 ? -4.514 -7.676 14.301 1.00 94.81 90 TYR A N 1
ATOM 745 C CA . TYR A 1 90 ? -5.778 -7.441 13.616 1.00 94.81 90 TYR A CA 1
ATOM 746 C C . TYR A 1 90 ? -5.626 -7.569 12.094 1.00 94.81 90 TYR A C 1
ATOM 748 O O . TYR A 1 90 ? -6.400 -8.276 11.448 1.00 94.81 90 TYR A O 1
ATOM 756 N N . SER A 1 91 ? -4.563 -6.999 11.521 1.00 95.19 91 SER A N 1
ATOM 757 C CA . SER A 1 91 ? -4.204 -7.167 10.104 1.00 95.19 91 SER A CA 1
ATOM 758 C C . SER A 1 91 ? -4.042 -8.646 9.727 1.00 95.19 91 SER A C 1
ATOM 760 O O . SER A 1 91 ? -4.635 -9.134 8.759 1.00 95.19 91 SER A O 1
ATOM 762 N N . ASN A 1 92 ? -3.334 -9.406 10.565 1.00 94.88 92 ASN A N 1
ATOM 763 C CA . ASN A 1 92 ? -3.143 -10.838 10.380 1.00 94.88 92 ASN A CA 1
ATOM 764 C C . ASN A 1 92 ? -4.478 -11.611 10.393 1.00 94.88 92 ASN A C 1
ATOM 766 O O . ASN A 1 92 ? -4.646 -12.549 9.610 1.00 94.88 92 ASN A O 1
ATOM 770 N N . ASN A 1 93 ? -5.430 -11.225 11.242 1.00 93.94 93 ASN A N 1
ATOM 771 C CA . ASN A 1 93 ? -6.757 -11.841 11.311 1.00 93.94 93 ASN A CA 1
ATOM 772 C C . ASN A 1 93 ? -7.634 -11.483 10.103 1.00 93.94 93 ASN A C 1
ATOM 774 O O . ASN A 1 93 ? -8.300 -12.363 9.544 1.00 93.94 93 ASN A O 1
ATOM 778 N N . VAL A 1 94 ? -7.569 -10.236 9.631 1.00 93.44 94 VAL A N 1
ATOM 779 C CA . VAL A 1 94 ? -8.279 -9.782 8.426 1.00 93.44 94 VAL A CA 1
ATOM 780 C C . VAL A 1 94 ? -7.847 -10.592 7.201 1.00 93.44 94 VAL A C 1
ATOM 782 O O . VAL A 1 94 ? -8.700 -11.119 6.484 1.00 93.44 94 VAL A O 1
ATOM 785 N N . VAL A 1 95 ? -6.537 -10.774 7.005 1.00 94.88 95 VAL A N 1
ATOM 786 C CA . VAL A 1 95 ? -5.958 -11.486 5.846 1.00 94.88 95 VAL A CA 1
ATOM 787 C C . VAL A 1 95 ? -6.052 -13.017 5.975 1.00 94.88 95 VAL A C 1
ATOM 789 O O . VAL A 1 95 ? -5.732 -13.756 5.035 1.00 94.88 95 VAL A O 1
ATOM 792 N N . LYS A 1 96 ? -6.503 -13.548 7.120 1.00 93.25 96 LYS A N 1
ATOM 793 C CA . LYS A 1 96 ? -6.616 -14.997 7.340 1.00 93.25 96 LYS A CA 1
ATOM 794 C C . LYS A 1 96 ? -7.590 -15.636 6.347 1.00 93.25 96 LYS A C 1
ATOM 796 O O . LYS A 1 96 ? -8.743 -15.234 6.257 1.00 93.25 96 LYS A O 1
ATOM 801 N N . GLY A 1 97 ? -7.099 -16.629 5.599 1.00 93.19 97 GLY A N 1
ATOM 802 C CA . GLY A 1 97 ? -7.837 -17.298 4.517 1.00 93.19 97 GLY A CA 1
ATOM 803 C C . GLY A 1 97 ? -7.716 -16.621 3.144 1.00 93.19 97 GLY A C 1
ATOM 804 O O . GLY A 1 97 ? -7.970 -17.264 2.137 1.00 93.19 97 GLY A O 1
ATOM 805 N N . TYR A 1 98 ? -7.244 -15.371 3.085 1.00 95.56 98 TYR A N 1
ATOM 806 C CA . TYR A 1 98 ? -7.120 -14.581 1.850 1.00 95.56 98 TYR A CA 1
ATOM 807 C C . TYR A 1 98 ? -5.672 -14.213 1.516 1.00 95.56 98 TYR A C 1
ATOM 809 O O . TYR A 1 98 ? -5.416 -13.411 0.624 1.00 95.56 98 TYR A O 1
ATOM 817 N N . THR A 1 99 ? -4.699 -14.805 2.211 1.00 94.44 99 THR A N 1
ATOM 818 C CA . THR A 1 99 ? -3.274 -14.496 2.012 1.00 94.44 99 THR A CA 1
ATOM 819 C C . THR A 1 99 ? -2.831 -14.784 0.574 1.00 94.44 99 THR A C 1
ATOM 821 O O . THR A 1 99 ? -2.094 -13.991 -0.001 1.00 94.44 99 THR A O 1
ATOM 824 N N . PHE A 1 100 ? -3.348 -15.857 -0.036 1.00 95.00 100 PHE A N 1
ATOM 825 C CA . PHE A 1 100 ? -3.089 -16.167 -1.443 1.00 95.00 100 PHE A CA 1
ATOM 826 C C . PHE A 1 100 ? -3.692 -15.129 -2.399 1.00 95.00 100 PHE A C 1
ATOM 828 O O . PHE A 1 100 ? -3.046 -14.737 -3.361 1.00 95.00 100 PHE A O 1
ATOM 835 N N . PHE A 1 101 ? -4.896 -14.625 -2.112 1.00 96.19 101 PHE A N 1
ATOM 836 C CA . PHE A 1 101 ? -5.506 -13.563 -2.914 1.00 96.19 101 PHE A CA 1
ATOM 837 C C . PHE A 1 101 ? -4.675 -12.274 -2.863 1.00 96.19 101 PHE A C 1
ATOM 839 O O . PHE A 1 101 ? -4.360 -11.707 -3.904 1.00 96.19 101 PHE A O 1
ATOM 846 N N . VAL A 1 102 ? -4.256 -11.855 -1.663 1.00 94.62 102 VAL A N 1
ATOM 847 C CA . VAL A 1 102 ? -3.371 -10.691 -1.484 1.00 94.62 102 VAL A CA 1
ATOM 848 C C . VAL A 1 102 ? -2.061 -10.886 -2.251 1.00 94.62 102 VAL A C 1
ATOM 850 O O . VAL A 1 102 ? -1.635 -9.980 -2.959 1.00 94.62 102 VAL A O 1
ATOM 853 N N . PHE A 1 103 ? -1.460 -12.077 -2.163 1.00 94.56 103 PHE A N 1
ATOM 854 C CA . PHE A 1 103 ? -0.265 -12.434 -2.927 1.00 94.56 103 PHE A CA 1
ATOM 855 C C . PHE A 1 103 ? -0.475 -12.276 -4.439 1.00 94.56 103 PHE A C 1
ATOM 857 O O . PHE A 1 103 ? 0.311 -11.592 -5.087 1.00 94.56 103 PHE A O 1
ATOM 864 N N . VAL A 1 104 ? -1.545 -12.852 -4.999 1.00 96.31 104 VAL A N 1
ATOM 865 C CA . VAL A 1 104 ? -1.838 -12.770 -6.439 1.00 96.31 104 VAL A CA 1
ATOM 866 C C . VAL A 1 104 ? -2.023 -11.322 -6.884 1.00 96.31 104 VAL A C 1
ATOM 868 O O . VAL A 1 104 ? -1.431 -10.933 -7.885 1.00 96.31 104 VAL A O 1
ATOM 871 N N . VAL A 1 105 ? -2.777 -10.508 -6.137 1.00 95.25 105 VAL A N 1
ATOM 872 C CA . VAL A 1 105 ? -2.963 -9.082 -6.457 1.00 95.25 105 VAL A CA 1
ATOM 873 C C . VAL A 1 105 ? -1.617 -8.354 -6.492 1.00 95.25 105 VAL A C 1
ATOM 875 O O . VAL A 1 105 ? -1.318 -7.676 -7.472 1.00 95.25 105 VAL A O 1
ATOM 878 N N . SER A 1 106 ? -0.769 -8.547 -5.477 1.00 92.25 106 SER A N 1
ATOM 879 C CA . SER A 1 106 ? 0.553 -7.911 -5.420 1.00 92.25 106 SER A CA 1
ATOM 880 C C . SER A 1 106 ? 1.490 -8.361 -6.545 1.00 92.25 106 SER A C 1
ATOM 882 O O . SER A 1 106 ? 2.218 -7.542 -7.101 1.00 92.25 106 SER A O 1
ATOM 884 N N . ILE A 1 107 ? 1.477 -9.648 -6.903 1.00 94.94 107 ILE A N 1
ATOM 885 C CA . ILE A 1 107 ? 2.292 -10.167 -8.008 1.00 94.94 107 ILE A CA 1
ATOM 886 C C . ILE A 1 107 ? 1.795 -9.634 -9.351 1.00 94.94 107 ILE A C 1
ATOM 888 O O . ILE A 1 107 ? 2.611 -9.216 -10.166 1.00 94.94 107 ILE A O 1
ATOM 892 N N . MET A 1 108 ? 0.482 -9.607 -9.584 1.00 95.38 108 MET A N 1
ATOM 893 C CA . MET A 1 108 ? -0.086 -9.090 -10.833 1.00 95.38 108 MET A CA 1
ATOM 894 C C . MET A 1 108 ? 0.210 -7.603 -11.021 1.00 95.38 108 MET A C 1
ATOM 896 O O . MET A 1 108 ? 0.541 -7.184 -12.128 1.00 95.38 108 MET A O 1
ATOM 900 N N . GLU A 1 109 ? 0.161 -6.814 -9.947 1.00 93.06 109 GLU A N 1
ATOM 901 C CA . GLU A 1 109 ? 0.578 -5.411 -9.968 1.00 93.06 109 GLU A CA 1
ATOM 902 C C . GLU A 1 109 ? 2.044 -5.266 -10.392 1.00 93.06 109 GLU A C 1
ATOM 904 O O . GLU A 1 109 ? 2.344 -4.534 -11.337 1.00 93.06 109 GLU A O 1
ATOM 909 N N . TYR A 1 110 ? 2.947 -6.022 -9.761 1.00 92.69 110 TYR A N 1
ATOM 910 C CA . TYR A 1 110 ? 4.369 -6.008 -10.100 1.00 92.69 110 TYR A CA 1
ATOM 911 C C . TYR A 1 110 ? 4.611 -6.435 -11.556 1.00 92.69 110 TYR A C 1
ATOM 913 O O . TYR A 1 110 ? 5.269 -5.724 -12.314 1.00 92.69 110 TYR A O 1
ATOM 921 N N . LEU A 1 111 ? 4.033 -7.560 -11.982 1.00 95.75 111 LEU A N 1
ATOM 922 C CA . LEU A 1 111 ? 4.179 -8.073 -13.345 1.00 95.75 111 LEU A CA 1
ATOM 923 C C . LEU A 1 111 ? 3.643 -7.099 -14.396 1.00 95.75 111 LEU A C 1
ATOM 925 O O . LEU A 1 111 ? 4.232 -6.995 -15.466 1.00 95.75 111 LEU A O 1
ATOM 929 N N . THR A 1 112 ? 2.565 -6.372 -14.101 1.00 94.94 112 THR A N 1
ATOM 930 C CA . THR A 1 112 ? 2.003 -5.384 -15.032 1.00 94.94 112 THR A CA 1
ATOM 931 C C . THR A 1 112 ? 2.968 -4.223 -15.248 1.00 94.94 112 THR A C 1
ATOM 933 O O . THR A 1 112 ? 3.235 -3.859 -16.390 1.00 94.94 112 THR A O 1
ATOM 936 N N . ILE A 1 113 ? 3.531 -3.670 -14.169 1.00 92.81 113 ILE A N 1
ATOM 937 C CA . ILE A 1 113 ? 4.441 -2.518 -14.243 1.00 92.81 113 ILE A CA 1
ATOM 938 C C . ILE A 1 113 ? 5.748 -2.913 -14.940 1.00 92.81 113 ILE A C 1
ATOM 940 O O . ILE A 1 113 ? 6.127 -2.298 -15.935 1.00 92.81 113 ILE A O 1
ATOM 944 N N . TYR A 1 114 ? 6.398 -3.979 -14.468 1.00 95.06 114 TYR A N 1
ATOM 945 C CA . TYR A 1 114 ? 7.673 -4.435 -15.029 1.00 95.06 114 TYR A CA 1
ATOM 946 C C . TYR A 1 114 ? 7.516 -5.024 -16.432 1.00 95.06 114 TYR A C 1
ATOM 948 O O . TYR A 1 114 ? 8.379 -4.836 -17.289 1.00 95.06 114 TYR A O 1
ATOM 956 N N . GLY A 1 115 ? 6.426 -5.747 -16.689 1.00 96.81 115 GLY A N 1
ATOM 957 C CA . GLY A 1 115 ? 6.135 -6.303 -18.006 1.00 96.81 115 GLY A CA 1
ATOM 958 C C . GLY A 1 115 ? 5.938 -5.204 -19.044 1.00 96.81 115 GLY A C 1
ATOM 959 O O . GLY A 1 115 ? 6.487 -5.300 -20.139 1.00 96.81 115 GLY A O 1
ATOM 960 N N . LEU A 1 116 ? 5.220 -4.139 -18.684 1.00 96.06 116 LEU A N 1
ATOM 961 C CA . LEU A 1 116 ? 4.996 -2.999 -19.565 1.00 96.06 116 LEU A CA 1
ATOM 962 C C . LEU A 1 116 ? 6.296 -2.260 -19.903 1.00 96.06 116 LEU A C 1
ATOM 964 O O . LEU A 1 116 ? 6.545 -2.003 -21.077 1.00 96.06 116 LEU A O 1
ATOM 968 N N . GLU A 1 117 ? 7.140 -1.976 -18.909 1.00 94.62 117 GLU A N 1
ATOM 969 C CA . GLU A 1 117 ? 8.443 -1.330 -19.118 1.00 94.62 117 GLU A CA 1
ATOM 970 C C . GLU A 1 117 ? 9.311 -2.124 -20.106 1.00 94.62 117 GLU A C 1
ATOM 972 O O . GLU A 1 117 ? 9.729 -1.593 -21.133 1.00 94.62 117 GLU A O 1
ATOM 977 N N . ASN A 1 118 ? 9.458 -3.434 -19.877 1.00 96.62 118 ASN A N 1
ATOM 978 C CA . ASN A 1 118 ? 10.227 -4.320 -20.757 1.00 96.62 118 ASN A CA 1
ATOM 979 C C . ASN A 1 118 ? 9.652 -4.414 -22.182 1.00 96.62 118 ASN A C 1
ATOM 981 O O . ASN A 1 118 ? 10.403 -4.573 -23.146 1.00 96.62 118 ASN A O 1
ATOM 985 N N . LEU A 1 119 ? 8.323 -4.382 -22.337 1.00 96.88 119 LEU A N 1
ATOM 986 C CA . LEU A 1 119 ? 7.680 -4.416 -23.654 1.00 96.88 119 LEU A CA 1
ATOM 987 C C . LEU A 1 119 ? 7.929 -3.122 -24.433 1.00 96.88 119 LEU A C 1
ATOM 989 O O . LEU A 1 119 ? 8.216 -3.188 -25.629 1.00 96.88 119 LEU A O 1
ATOM 993 N N . LEU A 1 120 ? 7.849 -1.971 -23.765 1.00 96.50 120 LEU A N 1
ATOM 994 C CA . LEU A 1 120 ? 8.075 -0.665 -24.384 1.00 96.50 120 LEU A CA 1
ATOM 995 C C . LEU A 1 120 ? 9.548 -0.457 -24.756 1.00 96.50 120 LEU A C 1
ATOM 997 O O . LEU A 1 120 ? 9.831 0.008 -25.859 1.00 96.50 120 LEU A O 1
ATOM 1001 N N . GLU A 1 121 ? 10.486 -0.871 -23.900 1.00 95.62 121 GLU A N 1
ATOM 1002 C CA . GLU A 1 121 ? 11.924 -0.810 -24.201 1.00 95.62 121 GLU A CA 1
ATOM 1003 C C . GLU A 1 121 ? 12.292 -1.645 -25.433 1.00 95.62 121 GLU A C 1
ATOM 1005 O O . GLU A 1 121 ? 13.050 -1.193 -26.291 1.00 95.62 121 GLU A O 1
ATOM 1010 N N . LYS A 1 122 ? 11.704 -2.840 -25.578 1.00 96.75 122 LYS A N 1
ATOM 1011 C CA . LYS A 1 122 ? 11.959 -3.723 -26.728 1.00 96.75 122 LYS A CA 1
ATOM 1012 C C . LYS A 1 122 ? 11.451 -3.177 -28.059 1.00 96.75 122 LYS A C 1
ATOM 1014 O O . LYS A 1 122 ? 11.963 -3.589 -29.097 1.00 96.75 122 LYS A O 1
ATOM 1019 N N . GLN A 1 123 ? 10.454 -2.291 -28.060 1.00 95.69 123 GLN A N 1
ATOM 1020 C CA . GLN A 1 123 ? 9.959 -1.688 -29.300 1.00 95.69 123 GLN A CA 1
ATOM 1021 C C . GLN A 1 123 ? 10.931 -0.649 -29.871 1.00 95.69 123 GLN A C 1
ATOM 1023 O O . GLN A 1 123 ? 10.913 -0.417 -31.077 1.00 95.69 123 GLN A O 1
ATOM 1028 N N . GLY A 1 124 ? 11.774 -0.027 -29.038 1.00 93.25 124 GLY A N 1
ATOM 1029 C CA . GLY A 1 124 ? 12.81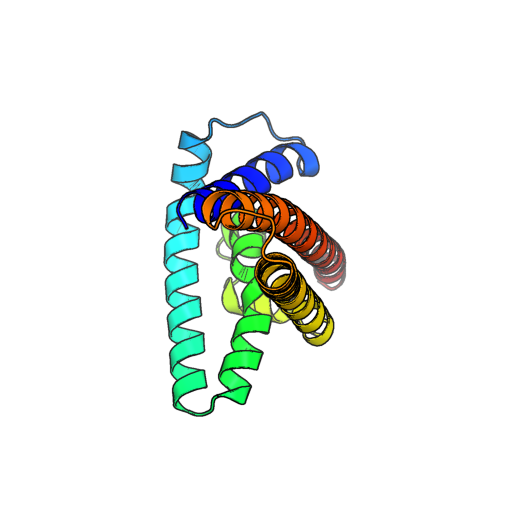3 0.918 -29.468 1.00 93.25 124 GLY A CA 1
ATOM 1030 C C . GLY A 1 124 ? 12.311 2.206 -30.140 1.00 93.25 124 GLY A C 1
ATOM 1031 O O . GLY A 1 124 ? 13.122 2.973 -30.648 1.00 93.25 124 GLY A O 1
ATOM 1032 N N . GLN A 1 125 ? 10.996 2.445 -30.175 1.00 93.94 125 GLN A N 1
ATOM 1033 C CA . GLN A 1 125 ? 10.385 3.613 -30.829 1.00 93.94 125 GLN A CA 1
ATOM 1034 C C . GLN A 1 125 ? 10.261 4.827 -29.906 1.00 93.94 125 GLN A C 1
ATOM 1036 O O . GLN A 1 125 ? 10.197 5.956 -30.386 1.00 93.94 125 GLN A O 1
ATOM 1041 N N . LEU A 1 126 ? 10.200 4.591 -28.596 1.00 95.31 126 LEU A N 1
ATOM 1042 C CA . LEU A 1 126 ? 10.001 5.624 -27.587 1.00 95.31 126 LEU A CA 1
ATOM 1043 C C . LEU A 1 126 ? 11.327 5.990 -26.924 1.00 95.31 126 LEU A C 1
ATOM 1045 O O . LEU A 1 126 ? 12.188 5.140 -26.692 1.00 95.31 126 LEU A O 1
ATOM 1049 N N . SER A 1 127 ? 11.467 7.259 -26.563 1.00 96.50 127 SER A N 1
ATOM 1050 C CA . SER A 1 127 ? 12.546 7.715 -25.694 1.00 96.50 127 SER A CA 1
ATOM 1051 C C . SER A 1 127 ? 12.385 7.155 -24.274 1.00 96.50 127 SER A C 1
ATOM 1053 O O . SER A 1 127 ? 11.275 6.895 -23.806 1.00 96.50 127 SER A O 1
ATOM 1055 N N . HIS A 1 128 ? 13.487 7.040 -23.526 1.00 94.50 128 HIS A N 1
ATOM 1056 C CA . HIS A 1 128 ? 13.447 6.589 -22.125 1.00 94.50 128 HIS A CA 1
ATOM 1057 C C . HIS A 1 128 ? 12.506 7.427 -21.238 1.00 94.50 128 HIS A C 1
ATOM 1059 O O . HIS A 1 128 ? 11.895 6.903 -20.305 1.00 94.50 128 HIS A O 1
ATOM 1065 N N . ILE A 1 129 ? 12.367 8.726 -21.530 1.00 95.62 129 ILE A N 1
ATOM 1066 C CA . ILE A 1 129 ? 11.486 9.633 -20.784 1.00 95.62 129 ILE A CA 1
ATOM 1067 C C . ILE A 1 129 ? 10.017 9.264 -21.017 1.00 95.62 129 ILE A C 1
ATOM 1069 O O . ILE A 1 129 ? 9.255 9.178 -20.055 1.00 95.62 129 ILE A O 1
ATOM 1073 N N . GLU A 1 130 ? 9.620 9.006 -22.265 1.00 95.12 130 GLU A N 1
ATOM 1074 C CA . GLU A 1 130 ? 8.250 8.604 -22.605 1.00 95.12 130 GLU A CA 1
ATOM 1075 C C . GLU A 1 130 ? 7.885 7.265 -21.963 1.00 95.12 130 GLU A C 1
ATOM 1077 O O . GLU A 1 130 ? 6.820 7.154 -21.354 1.00 95.12 130 GLU A O 1
ATOM 1082 N N . ILE A 1 131 ? 8.796 6.285 -22.015 1.00 94.69 131 ILE A N 1
ATOM 1083 C CA . ILE A 1 131 ? 8.619 4.984 -21.353 1.00 94.69 131 ILE A CA 1
ATOM 1084 C C . ILE A 1 131 ? 8.414 5.188 -19.851 1.00 94.69 131 ILE A C 1
ATOM 1086 O O . ILE A 1 131 ? 7.451 4.679 -19.279 1.00 94.69 131 ILE A O 1
ATOM 1090 N N . THR A 1 132 ? 9.268 5.994 -19.215 1.00 93.19 132 THR A N 1
ATOM 1091 C CA . THR A 1 132 ? 9.170 6.272 -17.777 1.00 93.19 132 THR A CA 1
ATOM 1092 C C . THR A 1 132 ? 7.830 6.920 -17.426 1.00 93.19 132 THR A C 1
ATOM 1094 O O . THR A 1 132 ? 7.153 6.468 -16.503 1.00 93.19 132 THR A O 1
ATOM 1097 N N . LEU A 1 133 ? 7.411 7.961 -18.154 1.00 92.44 133 LEU A N 1
ATOM 1098 C CA . LEU A 1 133 ? 6.142 8.650 -17.898 1.00 92.44 133 LEU A CA 1
ATOM 1099 C C . LEU A 1 133 ? 4.940 7.716 -18.078 1.00 92.44 133 LEU A C 1
ATOM 1101 O O . LEU A 1 133 ? 4.028 7.722 -17.244 1.00 92.44 133 LEU A O 1
ATOM 1105 N N . PHE A 1 134 ? 4.945 6.890 -19.124 1.00 94.31 134 PHE A N 1
ATOM 1106 C CA . PHE A 1 134 ? 3.868 5.947 -19.408 1.00 94.31 134 PHE A CA 1
ATOM 1107 C C . PHE A 1 134 ? 3.775 4.837 -18.352 1.00 94.31 134 PHE A C 1
ATOM 1109 O O . PHE A 1 134 ? 2.692 4.579 -17.813 1.00 94.31 134 PHE A O 1
ATOM 1116 N N . THR A 1 135 ? 4.906 4.228 -17.990 1.00 92.81 135 THR A N 1
ATOM 1117 C CA . THR A 1 135 ? 4.979 3.180 -16.961 1.00 92.81 135 THR A CA 1
ATOM 1118 C C . THR A 1 135 ? 4.579 3.721 -15.590 1.00 92.81 135 THR A C 1
ATOM 1120 O O . THR A 1 135 ? 3.806 3.076 -14.886 1.00 92.81 135 THR A O 1
ATOM 1123 N N . GLN A 1 136 ? 5.019 4.927 -15.210 1.00 90.69 136 GLN A N 1
ATOM 1124 C CA . GLN A 1 136 ? 4.626 5.550 -13.937 1.00 90.69 136 GLN A CA 1
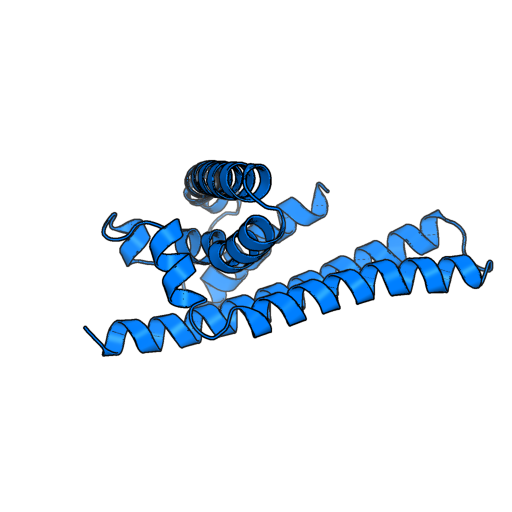ATOM 1125 C C . GLN A 1 136 ? 3.125 5.862 -13.891 1.00 90.69 136 GLN A C 1
ATOM 1127 O O . GLN A 1 136 ? 2.468 5.567 -12.893 1.00 90.69 136 GLN A O 1
ATOM 1132 N N . SER A 1 137 ? 2.566 6.416 -14.971 1.00 90.44 137 SER A N 1
ATOM 1133 C CA . SER A 1 137 ? 1.131 6.723 -15.058 1.00 90.44 137 SER A CA 1
ATOM 1134 C C . SER A 1 137 ? 0.282 5.455 -14.959 1.00 90.44 137 SER A C 1
ATOM 1136 O O . SER A 1 137 ? -0.679 5.403 -14.190 1.00 90.44 137 SER A O 1
ATOM 1138 N N . THR A 1 138 ? 0.678 4.401 -15.676 1.00 91.25 138 THR A N 1
ATOM 1139 C CA . THR A 1 138 ? 0.019 3.090 -15.600 1.00 91.25 138 THR A CA 1
ATOM 1140 C C . THR A 1 138 ? 0.166 2.477 -14.210 1.00 91.25 138 THR A C 1
ATOM 1142 O O . THR A 1 138 ? -0.814 1.988 -13.652 1.00 91.25 138 THR A O 1
ATOM 1145 N N . GLY A 1 139 ? 1.355 2.564 -13.609 1.00 90.19 139 GLY A N 1
ATOM 1146 C CA . GLY A 1 139 ? 1.615 2.085 -12.254 1.00 90.19 139 GLY A CA 1
ATOM 1147 C C . GLY A 1 139 ? 0.694 2.732 -11.224 1.00 90.19 139 GLY A C 1
ATOM 1148 O O . GLY A 1 139 ? 0.086 2.028 -10.430 1.00 90.19 139 GLY A O 1
ATOM 1149 N N . VAL A 1 140 ? 0.486 4.050 -11.293 1.00 87.69 140 VAL A N 1
ATOM 1150 C CA . VAL A 1 140 ? -0.467 4.756 -10.418 1.00 87.69 140 VAL A CA 1
ATOM 1151 C C . VAL A 1 140 ? -1.892 4.208 -10.555 1.00 87.69 140 VAL A C 1
ATOM 1153 O O . VAL A 1 140 ? -2.563 4.002 -9.540 1.00 87.69 140 VAL A O 1
ATOM 1156 N N . LEU A 1 141 ? -2.360 3.951 -11.780 1.00 90.00 141 LEU A N 1
ATOM 1157 C CA . LEU A 1 141 ? -3.699 3.402 -12.022 1.00 90.00 141 LEU A CA 1
ATOM 1158 C C . LEU A 1 141 ? -3.837 1.980 -11.465 1.00 90.00 141 LEU A C 1
ATOM 1160 O O . LEU A 1 141 ? -4.801 1.694 -10.751 1.00 90.00 141 LEU A O 1
ATOM 1164 N N . VAL A 1 142 ? -2.857 1.114 -11.738 1.00 91.50 142 VAL A N 1
ATOM 1165 C CA . VAL A 1 142 ? -2.827 -0.271 -11.247 1.00 91.50 142 VAL A CA 1
ATOM 1166 C C . VAL A 1 142 ? -2.763 -0.300 -9.721 1.00 91.50 142 VAL A C 1
ATOM 1168 O O . VAL A 1 142 ? -3.594 -0.958 -9.100 1.00 91.50 142 VAL A O 1
ATOM 1171 N N . SER A 1 143 ? -1.867 0.469 -9.098 1.00 88.44 143 SER A N 1
ATOM 1172 C CA . SER A 1 143 ? -1.763 0.550 -7.637 1.00 88.44 143 SER A CA 1
ATOM 1173 C C . SER A 1 143 ? -3.044 1.079 -6.992 1.00 88.44 143 SER A C 1
ATOM 1175 O O . SER A 1 143 ? -3.467 0.573 -5.954 1.00 88.44 143 SER A O 1
ATOM 1177 N N . THR A 1 144 ? -3.709 2.063 -7.608 1.00 87.31 144 THR A N 1
ATOM 1178 C CA . THR A 1 144 ? -5.003 2.571 -7.118 1.00 87.31 144 THR A CA 1
ATOM 1179 C C . THR A 1 144 ? -6.076 1.484 -7.180 1.00 87.31 144 THR A C 1
ATOM 1181 O O . THR A 1 144 ? -6.831 1.302 -6.224 1.00 87.31 144 THR A O 1
ATOM 1184 N N . TYR A 1 145 ? -6.131 0.722 -8.273 1.00 90.19 145 TYR A N 1
ATOM 1185 C CA . TYR A 1 145 ? -7.055 -0.400 -8.415 1.00 90.19 145 TYR A CA 1
ATOM 1186 C C . TYR A 1 145 ? -6.778 -1.517 -7.393 1.00 90.19 145 TYR A C 1
ATOM 1188 O O . TYR A 1 145 ? -7.699 -1.935 -6.685 1.00 90.19 145 TYR A O 1
ATOM 1196 N N . SER A 1 146 ? -5.517 -1.941 -7.244 1.00 90.62 146 SER A N 1
ATOM 1197 C CA . SER A 1 146 ? -5.083 -2.900 -6.219 1.00 90.62 146 SER A CA 1
ATOM 1198 C C . SER A 1 146 ? -5.482 -2.437 -4.819 1.00 90.62 146 SER A C 1
ATOM 1200 O O . SER A 1 146 ? -6.062 -3.204 -4.051 1.00 90.62 146 SER A O 1
ATOM 1202 N N . TYR A 1 147 ? -5.237 -1.166 -4.491 1.00 89.00 147 TYR A N 1
ATOM 1203 C CA . TYR A 1 147 ? -5.611 -0.574 -3.208 1.00 89.00 147 TYR A CA 1
ATOM 1204 C C . TYR A 1 147 ? -7.122 -0.665 -2.958 1.00 89.00 147 TYR A C 1
ATOM 1206 O O . TYR A 1 147 ? -7.552 -1.107 -1.892 1.00 89.00 147 TYR A O 1
ATOM 1214 N N . CYS A 1 148 ? -7.944 -0.319 -3.952 1.00 88.94 148 CYS A N 1
ATOM 1215 C CA . CYS A 1 148 ? -9.400 -0.437 -3.864 1.00 88.94 148 CYS A CA 1
ATOM 1216 C C . CYS A 1 148 ? -9.860 -1.885 -3.635 1.00 88.94 148 CYS A C 1
ATOM 1218 O O . CYS A 1 148 ? -10.739 -2.120 -2.802 1.00 88.94 148 CYS A O 1
ATOM 1220 N N . LEU A 1 149 ? -9.260 -2.862 -4.323 1.00 92.75 149 LEU A N 1
ATOM 1221 C CA . LEU A 1 149 ? -9.564 -4.283 -4.120 1.00 92.75 149 LEU A CA 1
ATOM 1222 C C . LEU A 1 149 ? -9.220 -4.747 -2.701 1.00 92.75 149 LEU A C 1
ATOM 1224 O O . LEU A 1 149 ? -10.022 -5.426 -2.055 1.00 92.75 149 LEU A O 1
ATOM 1228 N N . LEU A 1 150 ? -8.046 -4.364 -2.198 1.00 92.12 150 LEU A N 1
ATOM 1229 C CA . LEU A 1 150 ? -7.605 -4.711 -0.849 1.00 92.12 150 LEU A CA 1
ATOM 1230 C C . LEU A 1 150 ? -8.462 -4.025 0.223 1.00 92.12 150 LEU A C 1
ATOM 1232 O O . LEU A 1 150 ? -8.820 -4.670 1.210 1.00 92.12 150 LEU A O 1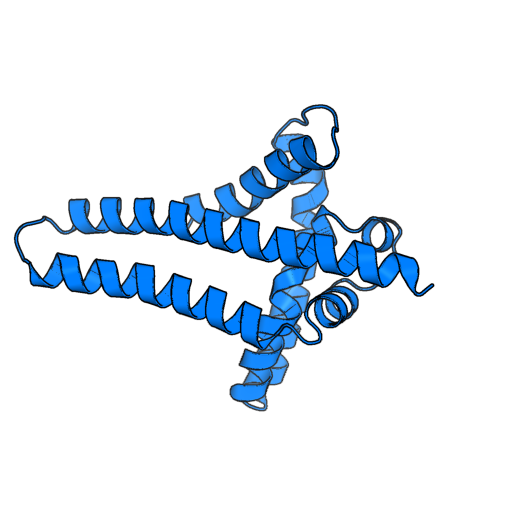
ATOM 1236 N N . LEU A 1 151 ? -8.882 -2.773 0.007 1.00 90.19 151 LEU A N 1
ATOM 1237 C CA . LEU A 1 151 ? -9.849 -2.111 0.884 1.00 90.19 151 LEU A CA 1
ATOM 1238 C C . LEU A 1 151 ? -11.196 -2.837 0.879 1.00 90.19 151 LEU A C 1
ATOM 1240 O O . LEU A 1 151 ? -11.794 -3.025 1.936 1.00 90.19 151 LEU A O 1
ATOM 1244 N N . MET A 1 152 ? -11.695 -3.243 -0.288 1.00 91.62 152 MET A N 1
ATOM 1245 C CA . MET A 1 152 ? -12.960 -3.971 -0.377 1.00 91.62 152 MET A CA 1
ATOM 1246 C C . MET A 1 152 ? -12.888 -5.279 0.415 1.00 91.62 152 MET A C 1
ATOM 1248 O O . MET A 1 152 ? -13.789 -5.565 1.204 1.00 91.62 152 MET A O 1
ATOM 1252 N N . LEU A 1 153 ? -11.791 -6.031 0.274 1.00 93.44 153 LEU A N 1
ATOM 1253 C CA . LEU A 1 153 ? -11.529 -7.220 1.084 1.00 93.44 153 LEU A CA 1
ATOM 1254 C C . LEU A 1 153 ? -11.531 -6.883 2.582 1.00 93.44 153 LEU A C 1
ATOM 1256 O O . LEU A 1 153 ? -12.208 -7.553 3.359 1.00 93.44 153 LEU A O 1
ATOM 1260 N N . TYR A 1 154 ? -10.818 -5.833 2.984 1.00 92.94 154 TYR A N 1
ATOM 1261 C CA . TYR A 1 154 ? -10.764 -5.370 4.369 1.00 92.94 154 TYR A CA 1
ATOM 1262 C C . TYR A 1 154 ? -12.163 -5.056 4.929 1.00 92.94 154 TYR A C 1
ATOM 1264 O O . TYR A 1 154 ? -12.548 -5.588 5.972 1.00 92.94 154 TYR A O 1
ATOM 1272 N N . LEU A 1 155 ? -12.968 -4.268 4.211 1.00 90.56 155 LEU A N 1
ATOM 1273 C CA . LEU A 1 155 ? -14.324 -3.892 4.626 1.00 90.56 155 LEU A CA 1
ATOM 1274 C C . LEU A 1 155 ? -15.269 -5.099 4.709 1.00 90.56 155 LEU A C 1
ATOM 1276 O O . LEU A 1 155 ? -16.090 -5.173 5.625 1.00 90.56 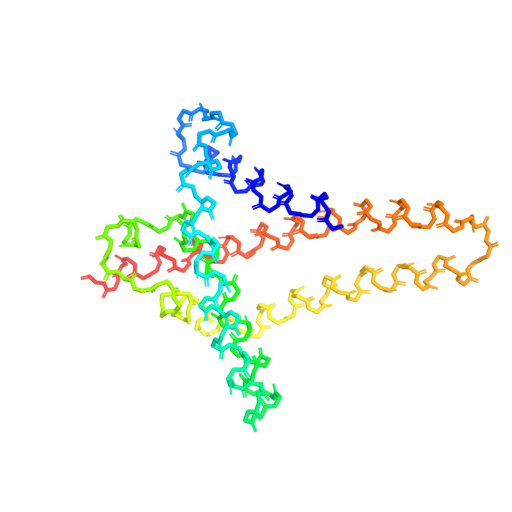155 LEU A O 1
ATOM 1280 N N . LEU A 1 156 ? -15.159 -6.050 3.776 1.00 91.25 156 LEU A N 1
ATOM 1281 C CA . LEU A 1 156 ? -15.930 -7.296 3.811 1.00 91.25 156 LEU A CA 1
ATOM 1282 C C . LEU A 1 156 ? -15.574 -8.142 5.036 1.00 91.25 156 LEU A C 1
ATOM 1284 O O . LEU A 1 156 ? -16.459 -8.733 5.655 1.00 91.25 156 LEU A O 1
ATOM 1288 N N . ARG A 1 157 ? -14.292 -8.187 5.408 1.00 90.81 157 ARG A N 1
ATOM 1289 C CA . ARG A 1 157 ? -13.818 -8.974 6.550 1.00 90.81 157 ARG A CA 1
ATOM 1290 C C . ARG A 1 157 ? -14.219 -8.363 7.882 1.00 90.81 157 ARG A C 1
ATOM 1292 O O . ARG A 1 157 ? -14.674 -9.112 8.736 1.00 90.81 157 ARG A O 1
ATOM 1299 N N . ILE A 1 158 ? -14.146 -7.045 8.042 1.00 87.31 158 ILE A N 1
ATOM 1300 C CA . ILE A 1 158 ? -14.573 -6.390 9.289 1.00 87.31 158 ILE A CA 1
ATOM 1301 C C . ILE A 1 158 ? -16.059 -6.604 9.556 1.00 87.31 158 ILE A C 1
ATOM 1303 O O . ILE A 1 158 ? -16.420 -7.028 10.647 1.00 87.31 158 ILE A O 1
ATOM 1307 N N . LYS A 1 159 ? -16.915 -6.454 8.537 1.00 79.50 159 LYS A N 1
ATOM 1308 C CA . LYS A 1 159 ? -18.349 -6.766 8.672 1.00 79.50 159 LYS A CA 1
ATOM 1309 C C . LYS A 1 159 ? -18.621 -8.214 9.090 1.00 79.50 159 LYS A C 1
ATOM 1311 O O . LYS A 1 159 ? -19.687 -8.493 9.629 1.00 79.50 159 LYS A O 1
ATOM 1316 N N . GLY A 1 160 ? -17.711 -9.134 8.772 1.00 72.81 160 GLY A N 1
ATOM 1317 C CA . GLY A 1 160 ? -17.789 -10.529 9.198 1.00 72.81 160 GLY A CA 1
ATOM 1318 C C . GLY A 1 160 ? -17.285 -10.753 10.624 1.00 72.81 160 GLY A C 1
ATOM 1319 O O . GLY A 1 160 ? -17.885 -11.544 11.338 1.00 72.81 160 GLY A O 1
ATOM 1320 N N . VAL A 1 161 ? -16.218 -10.058 11.031 1.00 64.56 161 VAL A N 1
ATOM 1321 C CA . VAL A 1 161 ? -15.619 -10.162 12.375 1.00 64.56 161 VAL A CA 1
ATOM 1322 C C . VAL A 1 161 ? -16.546 -9.569 13.439 1.00 64.56 161 VAL A C 1
ATOM 1324 O O . VAL A 1 161 ? -16.811 -10.234 14.434 1.00 64.56 161 VAL A O 1
ATOM 1327 N N . ASP A 1 162 ? -17.147 -8.405 13.176 1.00 62.47 162 ASP A N 1
ATOM 1328 C CA . ASP A 1 162 ? -18.070 -7.737 14.111 1.00 62.47 162 ASP A CA 1
ATOM 1329 C C . ASP A 1 162 ? -19.395 -8.505 14.328 1.00 62.47 162 ASP A C 1
ATOM 1331 O O . ASP A 1 162 ? -20.216 -8.103 15.144 1.00 62.47 162 ASP A O 1
ATOM 1335 N N . ARG A 1 163 ? -19.658 -9.583 13.571 1.00 58.84 163 ARG A N 1
ATOM 1336 C CA . ARG A 1 163 ? -20.851 -10.440 13.731 1.00 58.84 163 ARG A CA 1
ATOM 1337 C C . ARG A 1 163 ? -20.605 -11.688 14.577 1.00 58.84 163 ARG A C 1
ATOM 1339 O O . ARG A 1 163 ? -21.557 -12.409 14.858 1.00 58.84 163 ARG A O 1
ATOM 1346 N N . THR A 1 164 ? -19.347 -11.997 14.879 1.00 55.16 164 THR A N 1
ATOM 1347 C CA . THR A 1 164 ? -18.948 -13.212 15.611 1.00 55.16 164 THR A CA 1
ATOM 1348 C C . THR A 1 164 ? -18.587 -12.956 17.074 1.00 55.16 164 THR A C 1
ATOM 1350 O O . THR A 1 164 ? -18.267 -13.911 17.778 1.00 55.16 164 THR A O 1
ATOM 1353 N N . GLU A 1 165 ? -18.654 -11.699 17.510 1.00 47.91 165 GLU A N 1
ATOM 1354 C CA . GLU A 1 165 ? -18.570 -11.253 18.908 1.00 47.91 165 GLU A CA 1
ATOM 1355 C C . GLU A 1 165 ? -19.960 -10.839 19.406 1.00 47.91 165 GLU A C 1
ATOM 1357 O O . GLU A 1 165 ? -20.258 -11.112 20.590 1.00 47.91 165 GLU A O 1
#

Foldseek 3Di:
DVVVVVCLQVLLLVCCCVVVVDDRDPSVVSCVQQVVVLVVVVVVLVVVLVVLVVVPVVVSVLLNLLLVCLSVCSSPPPCVVVVNDDSSVVSNQLCVVVSVVSVVLVVVLVCVLVVQLVVVVVVVPDDPVVSVVVSVVVSSVSVSVSVVVVNVSSVVSVVVVVVVD